Protein AF-A0A537U6H3-F1 (afdb_monomer)

Sequence (78 aa):
VVAFSVGEEELAGIDTKPLLGHLAAWNYFQSIKNPANEKFIKAWQAYTKNPKRVTNDPMEAHVIGFEMWVKAVEKVKS

Solvent-accessible surface area (backbone atoms only — not comparable to full-atom values): 5065 Å² total; per-residue (Å²): 136,91,76,88,85,79,48,54,58,62,51,73,76,52,86,56,77,87,52,70,88,66,86,85,88,71,98,49,60,79,84,56,88,48,75,68,49,54,52,49,53,52,51,50,20,60,74,69,71,31,92,83,63,72,58,32,43,72,58,52,52,48,56,53,54,49,52,53,49,52,53,55,57,55,65,74,73,113

Foldseek 3Di:
DDDDDDWPQNVVPDDCVVVPPPDDDAPDHLPDDDPVSVVVLVVVCVVVVHNPDDDGRVRVVVVVVVVVVVVVVVVVVD

Structure (mmCIF, N/CA/C/O backbone):
data_AF-A0A537U6H3-F1
#
_entry.id   AF-A0A537U6H3-F1
#
loop_
_atom_site.group_PDB
_atom_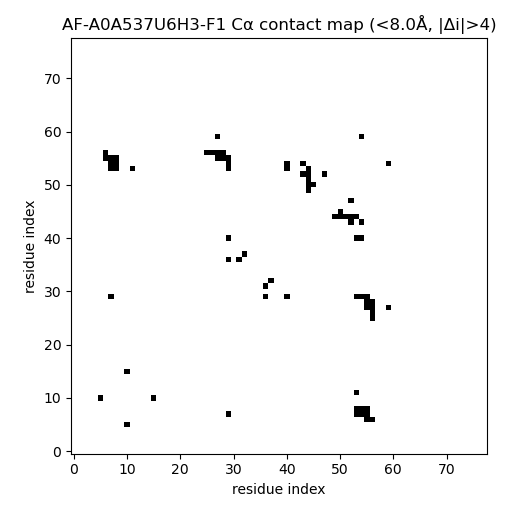site.id
_atom_site.type_symbol
_atom_site.label_atom_id
_atom_site.label_alt_id
_atom_site.label_comp_id
_atom_site.label_asym_id
_atom_site.label_entity_id
_atom_site.label_seq_id
_atom_site.pdbx_PDB_ins_code
_atom_site.Cartn_x
_atom_site.Cartn_y
_atom_site.Cartn_z
_atom_site.occupancy
_atom_site.B_iso_or_equiv
_atom_site.auth_seq_id
_atom_site.auth_comp_id
_atom_site.auth_asym_id
_atom_site.auth_atom_id
_atom_site.pdbx_PDB_model_num
ATOM 1 N N . VAL A 1 1 ? 18.556 -16.939 -5.058 1.00 49.97 1 VAL A N 1
ATOM 2 C CA . VAL A 1 1 ? 18.592 -15.809 -4.103 1.00 49.97 1 VAL A CA 1
ATOM 3 C C . VAL A 1 1 ? 17.498 -16.048 -3.084 1.00 49.97 1 VAL A C 1
ATOM 5 O O . VAL A 1 1 ? 16.354 -16.182 -3.489 1.00 49.97 1 VAL A O 1
ATOM 8 N N . VAL A 1 2 ? 17.848 -16.186 -1.807 1.00 46.44 2 VAL A N 1
ATOM 9 C CA . VAL A 1 2 ? 16.867 -16.180 -0.716 1.00 46.44 2 VAL A CA 1
ATOM 10 C C . VAL A 1 2 ? 16.937 -14.785 -0.112 1.00 46.44 2 VAL A C 1
ATOM 12 O O . VAL A 1 2 ? 17.872 -14.479 0.621 1.00 46.44 2 VAL A O 1
ATOM 15 N N . ALA A 1 3 ? 16.010 -13.917 -0.505 1.00 56.28 3 ALA A N 1
ATOM 16 C CA . ALA A 1 3 ? 15.843 -12.604 0.098 1.00 56.28 3 ALA A CA 1
ATOM 17 C C . ALA A 1 3 ? 14.574 -12.650 0.949 1.00 56.28 3 ALA A C 1
ATOM 19 O O . ALA A 1 3 ? 13.466 -12.760 0.428 1.00 56.28 3 ALA A O 1
ATOM 20 N N . PHE A 1 4 ? 14.761 -12.626 2.265 1.00 61.19 4 PHE A N 1
ATOM 21 C CA . PHE A 1 4 ? 13.684 -12.455 3.226 1.00 61.19 4 PHE A CA 1
ATOM 22 C C . PHE A 1 4 ? 13.378 -10.955 3.293 1.00 61.19 4 PHE A C 1
ATOM 24 O O . PHE A 1 4 ? 14.203 -10.200 3.794 1.00 61.19 4 PHE A O 1
ATOM 31 N N . SER A 1 5 ? 12.212 -10.539 2.789 1.00 69.50 5 SER A N 1
ATOM 32 C CA . SER A 1 5 ? 11.654 -9.182 2.931 1.00 69.50 5 SER A CA 1
ATOM 33 C C . SER A 1 5 ? 12.210 -8.089 1.995 1.00 69.50 5 SER A C 1
ATOM 35 O O . SER A 1 5 ? 12.859 -7.150 2.445 1.00 69.50 5 SER A O 1
ATOM 37 N N . VAL A 1 6 ? 11.895 -8.165 0.696 1.00 73.19 6 VAL A N 1
ATOM 38 C CA . VAL A 1 6 ? 12.009 -7.030 -0.249 1.00 73.19 6 VAL A CA 1
ATOM 39 C C . VAL A 1 6 ? 10.600 -6.625 -0.691 1.00 73.19 6 VAL A C 1
ATOM 41 O O . VAL A 1 6 ? 9.915 -7.431 -1.327 1.00 73.19 6 VAL A O 1
ATOM 44 N N . GLY A 1 7 ? 10.164 -5.417 -0.333 1.00 81.38 7 GLY A N 1
ATOM 45 C CA . GLY A 1 7 ? 8.873 -4.837 -0.704 1.00 81.38 7 GLY A CA 1
ATOM 46 C C . GLY A 1 7 ? 9.007 -3.728 -1.751 1.00 81.38 7 GLY A C 1
ATOM 47 O O . GLY A 1 7 ? 10.090 -3.447 -2.268 1.00 81.38 7 GLY A O 1
ATOM 48 N N . GLU A 1 8 ? 7.890 -3.086 -2.093 1.00 86.12 8 GLU A N 1
ATOM 49 C CA . GLU A 1 8 ? 7.833 -2.088 -3.166 1.00 86.12 8 GLU A CA 1
ATOM 50 C C . GLU A 1 8 ? 8.766 -0.890 -2.930 1.00 86.12 8 GLU A C 1
ATOM 52 O O . GLU A 1 8 ? 9.343 -0.363 -3.882 1.00 86.12 8 GLU A O 1
ATOM 57 N N . GLU A 1 9 ? 8.950 -0.481 -1.673 1.00 85.12 9 GLU A N 1
ATOM 58 C CA . GLU A 1 9 ? 9.851 0.616 -1.306 1.00 85.12 9 GLU A CA 1
ATOM 59 C C . GLU A 1 9 ? 11.326 0.269 -1.554 1.00 85.12 9 GLU A C 1
ATOM 61 O O . GLU A 1 9 ? 12.065 1.096 -2.088 1.00 85.12 9 GLU A O 1
ATOM 66 N N . GLU A 1 10 ? 11.755 -0.962 -1.264 1.00 80.25 10 GLU A N 1
ATOM 67 C CA . GLU A 1 10 ? 13.112 -1.416 -1.580 1.00 80.25 10 GLU A CA 1
ATOM 68 C C . GLU A 1 10 ? 13.322 -1.538 -3.100 1.00 80.25 10 GLU A C 1
ATOM 70 O O . GLU A 1 10 ? 14.391 -1.196 -3.614 1.00 80.25 10 GLU A O 1
ATOM 75 N N . LEU A 1 11 ? 12.291 -1.969 -3.839 1.00 86.25 11 LEU A N 1
ATOM 76 C CA . LEU A 1 11 ? 12.336 -2.084 -5.302 1.00 86.25 11 LEU A CA 1
ATOM 77 C C . LEU A 1 11 ? 12.422 -0.727 -6.010 1.00 86.25 11 LEU A C 1
ATOM 79 O O . LEU A 1 11 ? 13.000 -0.641 -7.093 1.00 86.25 11 LEU A O 1
ATOM 83 N N . ALA A 1 12 ? 11.884 0.337 -5.412 1.00 86.44 12 ALA A N 1
ATOM 84 C CA . ALA A 1 12 ? 11.928 1.679 -5.988 1.00 86.44 12 ALA A CA 1
ATOM 85 C C . ALA A 1 12 ? 13.361 2.244 -6.106 1.00 86.44 12 ALA A C 1
ATOM 87 O O . ALA A 1 12 ? 13.585 3.175 -6.881 1.00 86.44 12 ALA A O 1
ATOM 88 N N . GLY A 1 13 ? 14.322 1.695 -5.352 1.00 85.75 13 GLY A N 1
ATOM 89 C CA . GLY A 1 13 ? 15.712 2.154 -5.308 1.00 85.75 13 GLY A CA 1
ATOM 90 C C . GLY A 1 13 ? 16.705 1.392 -6.195 1.00 85.75 13 GLY A C 1
ATOM 91 O O . GLY A 1 13 ? 17.885 1.742 -6.182 1.00 85.75 13 GLY A O 1
ATOM 92 N N . ILE A 1 14 ? 16.283 0.360 -6.937 1.00 88.88 14 ILE A N 1
ATOM 93 C CA . ILE A 1 14 ? 17.192 -0.549 -7.666 1.00 88.88 14 ILE A CA 1
ATOM 94 C C . ILE A 1 14 ? 16.775 -0.778 -9.128 1.00 88.88 14 ILE A C 1
ATOM 96 O O . ILE A 1 14 ? 15.638 -0.513 -9.513 1.00 88.88 14 ILE A O 1
ATOM 100 N N . ASP A 1 15 ? 17.690 -1.303 -9.956 1.00 88.88 15 ASP A N 1
ATOM 101 C CA . ASP A 1 15 ? 17.327 -1.797 -11.292 1.00 88.88 15 ASP A CA 1
ATOM 102 C C . ASP A 1 15 ? 16.502 -3.082 -11.159 1.00 88.88 15 ASP A C 1
ATOM 104 O O . ASP A 1 15 ? 16.995 -4.124 -10.725 1.00 88.88 15 ASP A O 1
ATOM 108 N N . THR A 1 16 ? 15.229 -2.999 -11.536 1.00 90.00 16 THR A N 1
ATOM 109 C CA . THR A 1 16 ? 14.266 -4.095 -11.413 1.00 90.00 16 THR A CA 1
ATOM 110 C C . THR A 1 16 ? 14.219 -5.004 -12.640 1.00 90.00 16 THR A C 1
ATOM 112 O O . THR A 1 16 ? 13.562 -6.043 -12.583 1.00 90.00 16 THR A O 1
ATOM 115 N N . LYS A 1 17 ? 14.938 -4.698 -13.735 1.00 92.69 17 LYS A N 1
ATOM 116 C CA . LYS A 1 17 ? 14.965 -5.559 -14.937 1.00 92.69 17 LYS A CA 1
ATOM 117 C C . LYS A 1 17 ? 15.358 -7.013 -14.638 1.00 92.69 17 LYS A C 1
ATOM 119 O O . LYS A 1 17 ? 14.690 -7.900 -15.170 1.00 92.69 17 LYS A O 1
ATOM 124 N N . PRO A 1 18 ? 16.365 -7.302 -13.787 1.00 91.75 18 PRO A N 1
ATOM 125 C CA . PRO A 1 18 ? 16.733 -8.680 -13.459 1.00 91.75 18 PRO A CA 1
ATOM 126 C C . PRO A 1 18 ? 15.696 -9.413 -12.599 1.00 91.75 18 PRO A C 1
ATOM 128 O O . PRO A 1 18 ? 15.817 -10.616 -12.408 1.00 91.75 18 PRO A O 1
ATOM 131 N N . LEU A 1 19 ? 14.710 -8.699 -12.047 1.00 87.50 19 LEU A N 1
ATOM 132 C CA . LEU A 1 19 ? 13.703 -9.246 -11.136 1.00 87.50 19 LEU A CA 1
ATOM 133 C C . LEU A 1 19 ? 12.406 -9.638 -11.859 1.00 87.50 19 LEU A C 1
ATOM 135 O O . LEU A 1 19 ? 11.484 -10.163 -11.234 1.00 87.50 19 LEU A O 1
ATOM 139 N N . LEU A 1 20 ? 12.312 -9.399 -13.171 1.00 88.50 20 LEU A N 1
ATOM 140 C CA . LEU A 1 20 ? 11.162 -9.810 -13.972 1.00 88.50 20 LEU A CA 1
ATOM 141 C C . LEU A 1 20 ? 11.003 -11.338 -13.937 1.00 88.50 20 LEU A C 1
ATOM 143 O O . LEU A 1 20 ? 11.926 -12.082 -14.255 1.00 88.50 20 LEU A O 1
ATOM 147 N N . GLY A 1 21 ? 9.810 -11.798 -13.557 1.00 90.81 21 GLY A N 1
ATOM 148 C CA . GLY A 1 21 ? 9.495 -13.222 -13.402 1.00 90.81 21 GLY A CA 1
ATOM 149 C C . GLY A 1 21 ? 9.777 -13.793 -12.009 1.00 90.81 21 GLY A C 1
ATOM 150 O O . GLY A 1 21 ? 9.427 -14.945 -11.755 1.00 90.81 21 GLY A O 1
ATOM 151 N N . HIS A 1 22 ? 10.353 -13.014 -11.086 1.00 89.50 22 HIS A N 1
ATOM 152 C CA . HIS A 1 22 ? 10.463 -13.430 -9.689 1.00 89.50 22 HIS A CA 1
ATOM 153 C C . HIS A 1 22 ? 9.086 -13.433 -9.018 1.00 89.50 22 HIS A C 1
ATOM 155 O O . HIS A 1 22 ? 8.288 -12.511 -9.187 1.00 89.50 22 HIS A O 1
ATOM 161 N N . LEU A 1 23 ? 8.821 -14.476 -8.233 1.00 88.88 23 LEU A N 1
ATOM 162 C CA . LEU A 1 23 ? 7.598 -14.588 -7.447 1.00 88.88 23 LEU A CA 1
ATOM 163 C C . LEU A 1 23 ? 7.781 -13.889 -6.099 1.00 88.88 23 LEU A C 1
ATOM 165 O O . LEU A 1 23 ? 8.810 -14.050 -5.443 1.00 88.88 23 LEU A O 1
ATOM 169 N N . ALA A 1 24 ? 6.756 -13.151 -5.683 1.00 88.06 24 ALA A N 1
ATOM 170 C CA . ALA A 1 24 ? 6.657 -12.537 -4.367 1.00 88.06 24 ALA A CA 1
ATOM 171 C C . ALA A 1 24 ? 5.377 -13.023 -3.679 1.00 88.06 24 ALA A C 1
ATOM 173 O O . ALA A 1 24 ? 4.363 -13.249 -4.340 1.00 88.06 24 ALA A O 1
ATOM 174 N N . ALA A 1 25 ? 5.425 -13.169 -2.357 1.00 89.19 25 ALA A N 1
ATOM 175 C CA . ALA A 1 25 ? 4.284 -13.559 -1.538 1.00 89.19 25 ALA A CA 1
ATOM 176 C C . ALA A 1 25 ? 4.236 -12.673 -0.290 1.00 89.19 25 ALA A C 1
ATOM 178 O O . ALA A 1 25 ? 5.191 -12.654 0.484 1.00 89.19 25 ALA A O 1
ATOM 179 N N . TRP A 1 26 ? 3.129 -11.948 -0.134 1.00 88.44 26 TRP A N 1
ATOM 180 C CA . TRP A 1 26 ? 2.869 -10.972 0.926 1.00 88.44 26 TRP A CA 1
ATOM 181 C C . TRP A 1 26 ? 1.370 -10.957 1.248 1.00 88.44 26 TRP A C 1
ATOM 183 O O . TRP A 1 26 ? 0.570 -11.444 0.441 1.00 88.44 26 TRP A O 1
ATOM 193 N N . ASN A 1 27 ? 0.980 -10.417 2.406 1.00 90.50 27 ASN A N 1
ATOM 194 C CA . ASN A 1 27 ? -0.439 -10.276 2.761 1.00 90.50 27 ASN A CA 1
ATOM 195 C C . ASN A 1 27 ? -1.088 -9.108 2.006 1.00 90.50 27 ASN A C 1
ATOM 197 O O . ASN A 1 27 ? -2.291 -9.123 1.749 1.00 90.50 27 ASN A O 1
ATOM 201 N N . TYR A 1 28 ? -0.277 -8.132 1.609 1.00 93.81 28 TYR A N 1
ATOM 202 C CA . TYR A 1 28 ? -0.675 -6.956 0.864 1.00 93.81 28 TYR A CA 1
ATOM 203 C C . TYR A 1 28 ? 0.278 -6.686 -0.307 1.00 93.81 28 TYR A C 1
ATOM 205 O O . TYR A 1 28 ? 1.486 -6.891 -0.225 1.00 93.81 28 TYR A O 1
ATOM 213 N N . PHE A 1 29 ? -0.288 -6.165 -1.395 1.00 94.56 29 PHE A N 1
ATOM 214 C CA . PHE A 1 29 ? 0.452 -5.554 -2.493 1.00 94.56 29 PHE A CA 1
ATOM 215 C C . PHE A 1 29 ? -0.228 -4.246 -2.874 1.00 94.56 29 PHE A C 1
ATOM 217 O O . PHE A 1 29 ? -1.450 -4.211 -3.061 1.00 94.56 29 PHE A O 1
ATOM 224 N N . GLN A 1 30 ? 0.556 -3.193 -3.113 1.00 93.81 30 GLN A N 1
ATOM 225 C CA . GLN A 1 30 ? 0.008 -1.903 -3.537 1.00 93.81 30 GLN A CA 1
ATOM 226 C C . GLN A 1 30 ? -0.796 -2.003 -4.844 1.00 93.81 30 GLN A C 1
ATOM 228 O O . GLN A 1 30 ? -1.712 -1.220 -5.080 1.00 93.81 30 GLN A O 1
ATOM 233 N N . SER A 1 31 ? -0.486 -2.974 -5.702 1.00 94.69 31 SER A N 1
ATOM 234 C CA . SER A 1 31 ? -1.152 -3.174 -6.993 1.00 94.69 31 SER A CA 1
ATOM 235 C C . SER A 1 31 ? -2.567 -3.766 -6.903 1.00 94.69 31 SER A C 1
ATOM 237 O O . SER A 1 31 ? -3.260 -3.819 -7.925 1.00 94.69 31 SER A O 1
ATOM 239 N N . ILE A 1 32 ? -3.023 -4.198 -5.719 1.00 95.06 32 ILE A N 1
ATOM 240 C CA . ILE A 1 32 ? -4.366 -4.761 -5.530 1.00 95.06 32 ILE A CA 1
ATOM 241 C C . ILE A 1 32 ? -5.427 -3.704 -5.861 1.00 95.06 32 ILE A C 1
ATOM 243 O O . ILE A 1 32 ? -5.446 -2.607 -5.308 1.00 95.06 32 ILE A O 1
ATOM 247 N N . LYS A 1 33 ? -6.364 -4.042 -6.749 1.00 95.94 33 LYS A N 1
ATOM 248 C CA . LYS A 1 33 ? -7.412 -3.115 -7.190 1.00 95.94 33 LYS A CA 1
ATOM 249 C C . LYS A 1 33 ? -8.657 -3.251 -6.326 1.00 95.94 33 LYS A C 1
ATOM 251 O O . LYS A 1 33 ? -9.444 -4.175 -6.517 1.00 95.94 33 LYS A O 1
ATOM 256 N N . ASN A 1 34 ? -8.840 -2.325 -5.391 1.00 96.50 34 ASN A N 1
ATOM 257 C CA . ASN A 1 34 ? -10.095 -2.161 -4.664 1.00 96.50 34 ASN A CA 1
ATOM 258 C C . ASN A 1 34 ? -10.249 -0.712 -4.144 1.00 96.50 34 ASN A C 1
ATOM 260 O O . ASN A 1 34 ? -9.248 -0.002 -4.005 1.00 96.50 34 ASN A O 1
ATOM 264 N N . PRO A 1 35 ? -11.478 -0.269 -3.810 1.00 97.81 35 PR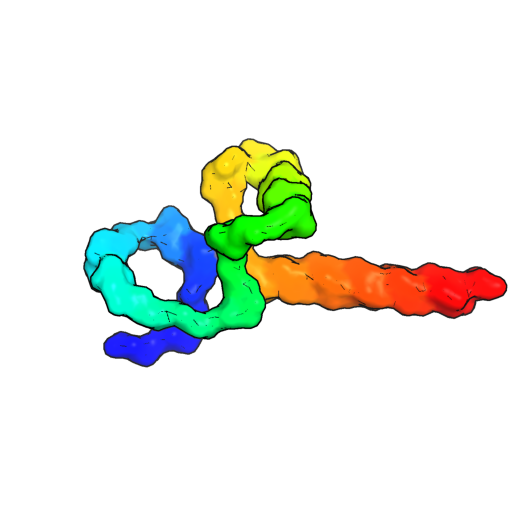O A N 1
ATOM 265 C CA . PRO A 1 35 ? -11.723 1.112 -3.384 1.00 97.81 35 PRO A CA 1
ATOM 266 C C . PRO A 1 35 ? -10.987 1.531 -2.101 1.00 97.81 35 PRO A C 1
ATOM 268 O O . PRO A 1 35 ? -10.619 2.697 -1.955 1.00 97.81 35 PRO A O 1
ATOM 271 N N . ALA A 1 36 ? -10.769 0.603 -1.162 1.00 95.12 36 ALA A N 1
ATOM 272 C CA . ALA A 1 36 ? -10.075 0.893 0.092 1.00 95.12 36 ALA A CA 1
ATOM 273 C C . ALA A 1 36 ? -8.586 1.176 -0.153 1.00 95.12 36 ALA A C 1
ATOM 275 O O . ALA A 1 36 ? -8.058 2.176 0.335 1.00 95.12 36 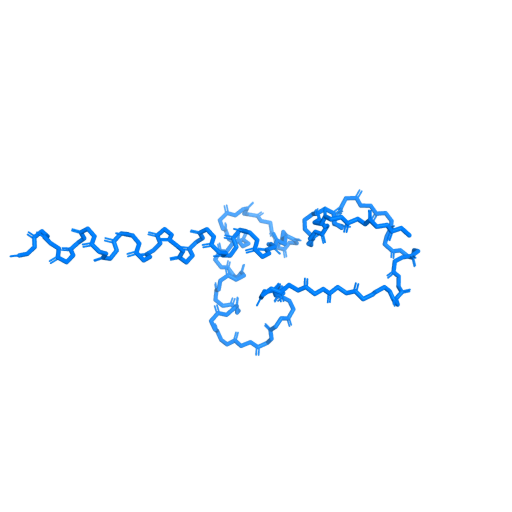ALA A O 1
ATOM 276 N N . ASN A 1 37 ? -7.944 0.356 -0.985 1.00 96.12 37 ASN A N 1
ATOM 277 C CA . ASN A 1 37 ? -6.550 0.516 -1.360 1.00 96.12 37 ASN A CA 1
ATOM 278 C C . ASN A 1 37 ? -6.329 1.790 -2.187 1.00 96.12 37 ASN A C 1
ATOM 280 O O . ASN A 1 37 ? -5.415 2.561 -1.916 1.00 96.12 37 ASN A O 1
ATOM 284 N N . GLU A 1 38 ? -7.217 2.096 -3.138 1.00 97.19 38 GLU A N 1
ATOM 285 C CA . GLU A 1 38 ? -7.140 3.353 -3.895 1.00 97.19 38 GLU A CA 1
ATOM 286 C C . GLU A 1 38 ? -7.203 4.588 -2.986 1.00 97.19 38 GLU A C 1
ATOM 288 O O . GLU A 1 38 ? -6.477 5.563 -3.198 1.00 97.19 38 GLU A O 1
ATOM 293 N N . LYS A 1 39 ? -8.066 4.559 -1.963 1.00 96.81 39 LYS A N 1
ATOM 294 C CA . LYS A 1 39 ? -8.154 5.629 -0.964 1.00 96.81 39 LYS A CA 1
ATOM 295 C C . LYS A 1 39 ? -6.872 5.719 -0.136 1.00 96.81 39 LYS A C 1
ATOM 297 O O . LYS A 1 39 ? -6.381 6.827 0.083 1.00 96.81 39 LYS A O 1
ATOM 302 N N . PHE A 1 40 ? -6.336 4.580 0.295 1.00 96.25 40 PHE A N 1
ATOM 303 C CA . PHE A 1 40 ? -5.093 4.510 1.056 1.00 96.25 40 PHE A CA 1
ATOM 304 C C . PHE A 1 40 ? -3.908 5.079 0.264 1.00 96.25 40 PHE A C 1
ATOM 306 O O . PHE A 1 40 ? -3.245 5.995 0.747 1.00 96.25 40 PHE A O 1
ATOM 313 N N . ILE A 1 41 ? -3.709 4.643 -0.984 1.00 96.81 41 ILE A N 1
ATOM 314 C CA . ILE A 1 41 ? -2.638 5.133 -1.866 1.00 96.81 41 ILE A CA 1
ATOM 315 C C . ILE A 1 41 ? -2.759 6.644 -2.087 1.00 96.81 41 ILE A C 1
ATOM 317 O O . ILE A 1 41 ? -1.767 7.363 -1.972 1.00 96.81 41 ILE A O 1
ATOM 321 N N . LYS A 1 42 ? -3.970 7.154 -2.350 1.00 97.00 42 LYS A N 1
ATOM 322 C CA . LYS A 1 42 ? -4.202 8.601 -2.508 1.00 97.00 42 LYS A CA 1
ATOM 323 C C . LYS A 1 42 ? -3.822 9.379 -1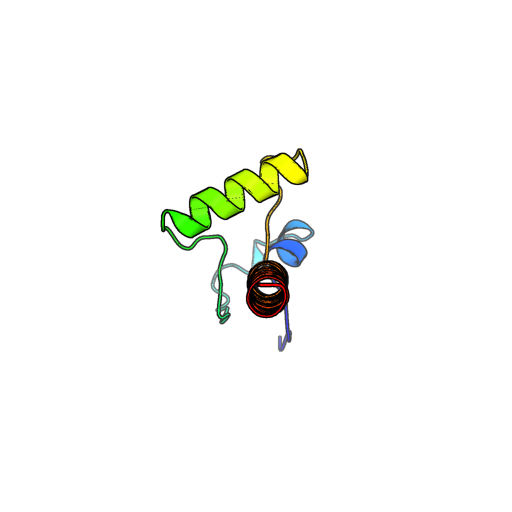.249 1.00 97.00 42 LYS A C 1
ATOM 325 O O . LYS A 1 42 ? -3.149 10.403 -1.349 1.00 97.00 42 LYS A O 1
ATOM 330 N N . ALA A 1 43 ? -4.231 8.900 -0.075 1.00 96.56 43 ALA A N 1
ATOM 331 C CA . ALA A 1 43 ? -3.883 9.529 1.196 1.00 96.56 43 ALA A CA 1
ATOM 332 C C . ALA A 1 43 ? -2.367 9.489 1.449 1.00 96.56 43 ALA A C 1
ATOM 334 O O . ALA A 1 43 ? -1.783 10.496 1.845 1.00 96.56 43 ALA A O 1
ATOM 335 N N . TRP A 1 44 ? -1.723 8.360 1.153 1.00 96.19 44 TRP A N 1
ATOM 336 C CA . TRP A 1 44 ? -0.284 8.174 1.307 1.00 96.19 4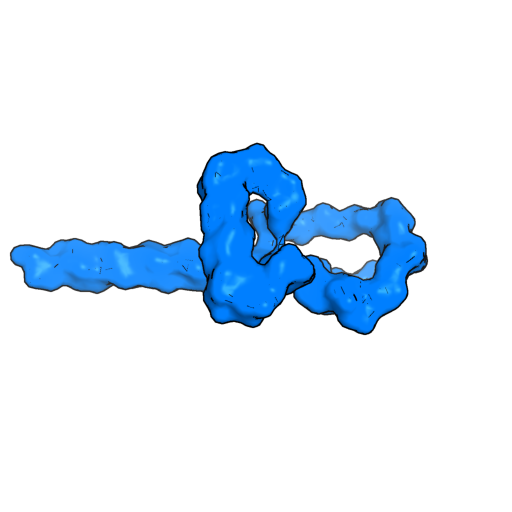4 TRP A CA 1
ATOM 337 C C . TRP A 1 44 ? 0.534 9.101 0.397 1.00 96.19 44 TRP A C 1
ATOM 339 O O . TRP A 1 44 ? 1.442 9.801 0.853 1.00 96.19 44 TRP A O 1
ATOM 349 N N . GLN A 1 45 ? 0.179 9.180 -0.884 1.00 96.94 45 GLN A N 1
ATOM 350 C CA . GLN A 1 45 ? 0.831 10.071 -1.846 1.00 96.94 45 GLN A CA 1
ATOM 351 C C . GLN A 1 45 ? 0.622 11.549 -1.496 1.00 96.94 45 GLN A C 1
ATOM 353 O O . GLN A 1 45 ? 1.542 12.354 -1.651 1.00 96.94 45 GLN A O 1
ATOM 358 N N . ALA A 1 46 ? -0.558 11.912 -0.978 1.00 97.94 46 ALA A N 1
ATOM 359 C CA . ALA A 1 46 ? -0.833 13.261 -0.489 1.00 97.94 46 ALA A CA 1
ATOM 360 C C . ALA A 1 46 ? -0.001 13.601 0.761 1.00 97.94 46 ALA A C 1
ATOM 362 O O . ALA A 1 46 ? 0.611 14.668 0.813 1.00 97.94 46 ALA A O 1
ATOM 363 N N . TYR A 1 47 ? 0.072 12.688 1.735 1.00 96.06 47 TYR A N 1
ATOM 364 C CA . TYR A 1 47 ? 0.867 12.845 2.957 1.00 96.06 47 TYR A CA 1
ATOM 365 C C . TYR A 1 47 ? 2.358 13.025 2.648 1.00 96.06 47 TYR A C 1
ATOM 367 O O . TYR A 1 47 ? 2.997 13.957 3.137 1.00 96.06 47 TYR A O 1
ATOM 375 N N . THR A 1 48 ? 2.898 12.172 1.779 1.00 96.00 48 THR A N 1
ATOM 376 C CA . THR A 1 48 ? 4.309 12.222 1.368 1.00 96.00 48 THR A CA 1
ATOM 377 C C . THR A 1 48 ? 4.608 13.300 0.333 1.00 96.00 48 THR A C 1
ATOM 379 O O . THR A 1 48 ? 5.775 13.542 0.025 1.00 96.00 48 THR A O 1
ATOM 382 N N . LYS A 1 49 ? 3.572 13.964 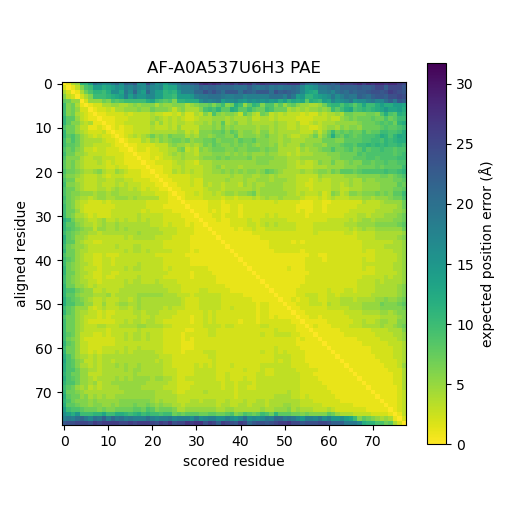-0.199 1.00 97.44 49 LYS A N 1
ATOM 383 C CA . LYS A 1 49 ? 3.664 14.972 -1.266 1.00 97.44 49 LYS A CA 1
ATOM 384 C C . LYS A 1 49 ? 4.398 14.448 -2.503 1.00 97.44 49 LYS A C 1
ATOM 386 O O . LYS A 1 49 ? 5.096 15.197 -3.186 1.00 97.44 49 LYS A O 1
ATOM 391 N N . ASN A 1 50 ? 4.254 13.156 -2.788 1.00 95.19 50 ASN A N 1
ATOM 392 C CA . ASN A 1 50 ? 4.942 12.496 -3.886 1.00 95.19 50 ASN A CA 1
ATOM 393 C C . ASN A 1 50 ? 4.000 11.495 -4.583 1.00 95.19 50 ASN A C 1
ATOM 395 O O . ASN A 1 50 ? 3.732 10.424 -4.038 1.00 95.19 50 ASN A O 1
ATOM 399 N N . PRO A 1 51 ? 3.545 11.789 -5.817 1.00 94.25 51 PRO A N 1
ATOM 400 C CA . PRO A 1 51 ? 2.618 10.925 -6.552 1.00 94.25 51 PRO A CA 1
ATOM 401 C C . PRO A 1 51 ? 3.248 9.607 -7.024 1.00 94.25 51 PRO A C 1
ATOM 403 O O . PRO A 1 51 ? 2.544 8.731 -7.514 1.00 94.25 51 PRO A O 1
ATOM 406 N N . LYS A 1 52 ? 4.573 9.463 -6.917 1.00 93.12 52 LYS A N 1
ATOM 407 C CA . LYS A 1 52 ? 5.304 8.235 -7.255 1.00 93.12 52 LYS A CA 1
ATOM 408 C C . LYS A 1 52 ? 5.674 7.412 -6.024 1.00 93.12 52 LYS A C 1
ATOM 410 O O . LYS A 1 52 ? 6.270 6.351 -6.181 1.00 93.12 52 LYS A O 1
ATOM 415 N N . ARG A 1 53 ? 5.385 7.905 -4.815 1.00 94.19 53 ARG A N 1
ATOM 416 C CA . ARG A 1 53 ? 5.712 7.191 -3.582 1.00 94.19 53 ARG A CA 1
ATOM 417 C C . ARG A 1 53 ? 4.894 5.913 -3.505 1.00 94.19 53 ARG A C 1
ATOM 419 O O . ARG A 1 53 ? 3.693 5.942 -3.794 1.00 94.19 53 ARG A O 1
ATOM 426 N N . VAL A 1 54 ? 5.555 4.827 -3.125 1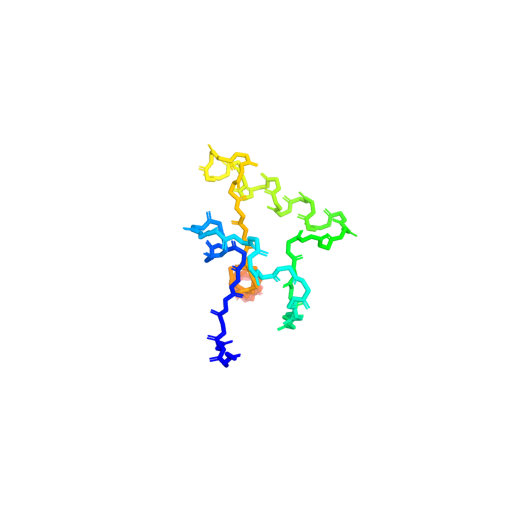.00 94.44 54 VAL A N 1
ATOM 427 C CA . VAL A 1 54 ? 4.910 3.537 -2.938 1.00 94.44 54 VAL A CA 1
ATOM 428 C C . VAL A 1 54 ? 4.753 3.240 -1.446 1.00 94.44 54 VAL A C 1
ATOM 430 O O . VAL A 1 54 ? 5.231 3.974 -0.586 1.00 94.44 54 VAL A O 1
ATOM 433 N N .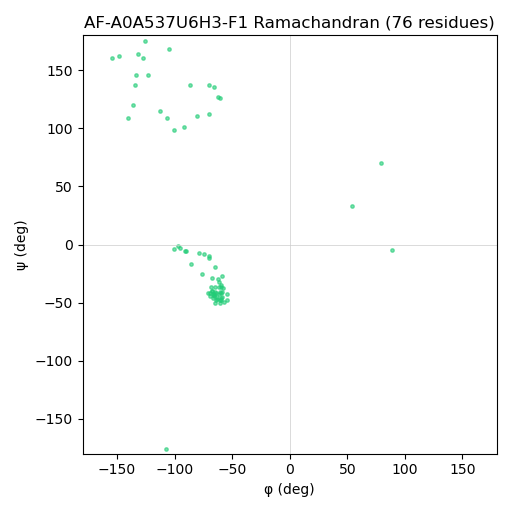 THR A 1 55 ? 3.980 2.224 -1.123 1.00 93.38 55 THR A N 1
ATOM 434 C CA . THR A 1 55 ? 3.855 1.637 0.209 1.00 93.38 55 THR A CA 1
ATOM 435 C C . THR A 1 55 ? 4.097 0.143 0.068 1.00 93.38 55 THR A C 1
ATOM 437 O O . THR A 1 55 ? 3.974 -0.397 -1.030 1.00 93.38 55 THR A O 1
ATOM 440 N N . ASN A 1 56 ? 4.426 -0.518 1.169 1.00 92.75 56 ASN A N 1
ATOM 441 C CA . ASN A 1 56 ? 4.610 -1.964 1.228 1.00 92.75 56 ASN A CA 1
ATOM 442 C C . ASN A 1 56 ? 3.722 -2.580 2.324 1.00 92.75 56 ASN A C 1
ATOM 444 O O . ASN A 1 56 ? 3.029 -1.869 3.058 1.00 92.75 56 ASN A O 1
ATOM 448 N N . ASP A 1 57 ? 3.737 -3.908 2.405 1.00 92.75 57 ASP A N 1
ATOM 449 C CA . ASP A 1 57 ? 2.954 -4.708 3.355 1.00 92.75 57 ASP A CA 1
ATOM 450 C C . ASP A 1 57 ? 3.167 -4.307 4.833 1.00 92.75 57 ASP A C 1
ATOM 452 O O . ASP A 1 57 ? 2.175 -4.009 5.499 1.00 92.75 57 ASP A O 1
ATOM 456 N N . PRO A 1 58 ? 4.403 -4.138 5.351 1.00 92.12 58 PRO A N 1
ATOM 457 C CA . PRO A 1 58 ? 4.600 -3.684 6.731 1.00 92.12 58 PRO A CA 1
ATOM 458 C C . PRO A 1 58 ? 4.016 -2.298 7.030 1.00 92.12 58 PRO A C 1
ATOM 460 O O . PRO A 1 58 ? 3.517 -2.055 8.131 1.00 92.12 58 PRO A O 1
ATOM 463 N N . MET A 1 59 ? 4.084 -1.372 6.069 1.00 93.56 59 MET A N 1
ATOM 464 C CA . MET A 1 59 ? 3.527 -0.029 6.231 1.00 93.56 59 MET A CA 1
ATOM 465 C C . MET A 1 59 ? 1.997 -0.053 6.277 1.00 93.56 59 MET A C 1
ATOM 467 O O . MET A 1 59 ? 1.405 0.631 7.112 1.00 93.56 59 MET A O 1
ATOM 471 N N . GLU A 1 60 ? 1.358 -0.850 5.420 1.00 95.38 60 GLU A N 1
ATOM 472 C CA . GLU A 1 60 ? -0.095 -1.051 5.438 1.00 95.38 60 GLU A CA 1
ATOM 473 C C . GLU A 1 60 ? -0.551 -1.698 6.753 1.00 95.38 60 GLU A C 1
ATOM 475 O O . GLU A 1 60 ? -1.435 -1.161 7.433 1.00 95.38 60 GLU A O 1
ATOM 480 N N . ALA A 1 61 ? 0.145 -2.752 7.186 1.00 94.44 61 ALA A N 1
ATOM 481 C CA . ALA A 1 61 ? -0.148 -3.445 8.432 1.00 94.44 61 ALA A CA 1
ATOM 482 C C . ALA A 1 61 ? -0.033 -2.507 9.644 1.00 94.44 61 ALA A C 1
ATOM 484 O O . ALA A 1 61 ? -0.835 -2.587 10.579 1.00 94.44 61 ALA A O 1
ATOM 485 N N . HIS A 1 62 ? 0.930 -1.577 9.626 1.00 95.38 62 HIS A N 1
ATOM 486 C CA . HIS A 1 62 ? 1.077 -0.576 10.679 1.00 95.38 62 HIS A CA 1
ATOM 487 C C . HIS A 1 62 ? -0.103 0.403 10.724 1.00 95.38 62 HIS A C 1
ATOM 489 O O . HIS A 1 62 ? -0.616 0.689 11.807 1.00 95.38 62 HIS A O 1
ATOM 495 N N . VAL A 1 63 ? -0.567 0.888 9.567 1.00 94.12 63 VAL A N 1
ATOM 496 C CA . VAL A 1 63 ? -1.721 1.801 9.482 1.00 94.12 63 VAL A CA 1
ATOM 497 C C . VAL A 1 63 ? -2.976 1.135 10.041 1.00 94.12 63 VAL A C 1
ATOM 499 O O . VAL A 1 63 ? -3.648 1.721 10.893 1.00 94.12 63 VAL A O 1
ATOM 502 N N . ILE A 1 64 ? -3.252 -0.106 9.634 1.00 94.69 64 ILE A N 1
ATOM 503 C CA . ILE A 1 64 ? -4.409 -0.864 10.126 1.00 94.69 64 ILE A CA 1
ATOM 504 C C . ILE A 1 64 ? -4.278 -1.147 11.622 1.00 94.69 64 ILE A C 1
ATOM 506 O O . ILE A 1 64 ? -5.204 -0.876 12.388 1.00 94.69 64 ILE A O 1
ATOM 510 N N . GLY A 1 65 ? -3.130 -1.671 12.055 1.00 96.44 65 GLY A N 1
ATOM 511 C CA . GLY A 1 65 ? -2.902 -2.040 13.450 1.00 96.44 65 GLY A CA 1
ATOM 512 C C . GLY A 1 65 ? -3.030 -0.848 14.398 1.00 96.44 65 GLY A C 1
ATOM 513 O O . GLY A 1 65 ? -3.649 -0.960 15.459 1.00 96.44 65 GLY A O 1
ATOM 514 N N . PHE A 1 66 ? -2.511 0.315 13.999 1.00 96.75 66 PHE A N 1
ATOM 515 C CA . PHE A 1 66 ? -2.623 1.528 14.799 1.00 96.75 66 PHE A CA 1
ATOM 516 C C . PHE A 1 66 ? -4.055 2.076 14.820 1.00 96.75 66 PHE A C 1
ATOM 518 O O . PHE A 1 66 ? -4.549 2.434 15.889 1.00 96.75 66 PHE A O 1
ATOM 525 N N . GLU A 1 67 ? -4.766 2.077 13.686 1.00 95.62 67 GLU A N 1
ATOM 526 C CA . GLU A 1 67 ? -6.183 2.468 13.639 1.00 95.62 67 GLU A CA 1
ATOM 527 C C . GLU A 1 67 ? -7.047 1.571 14.542 1.00 95.62 67 GLU A C 1
ATOM 529 O O . GLU A 1 67 ? -7.911 2.062 15.275 1.00 95.62 67 GLU A O 1
ATOM 534 N N . MET A 1 68 ? -6.796 0.259 14.540 1.00 96.81 68 MET A N 1
ATOM 535 C CA . MET A 1 68 ? -7.472 -0.688 15.429 1.00 96.81 68 MET A CA 1
ATOM 536 C C . MET A 1 68 ? -7.198 -0.383 16.905 1.00 96.81 68 MET A C 1
ATOM 538 O O . MET A 1 68 ? -8.127 -0.409 17.716 1.00 96.81 68 MET A O 1
ATOM 542 N N . TRP A 1 69 ? -5.951 -0.064 17.257 1.00 97.19 69 TRP A N 1
ATOM 543 C CA . TRP A 1 69 ? -5.591 0.318 18.620 1.00 97.19 69 TRP A CA 1
ATOM 544 C C . TRP A 1 69 ? -6.288 1.613 19.061 1.00 97.19 69 TRP A C 1
ATOM 546 O O . TRP A 1 69 ? -6.874 1.643 20.144 1.00 97.19 69 TRP A O 1
ATOM 556 N N . VAL A 1 70 ? -6.307 2.651 18.214 1.00 97.00 70 VAL A N 1
ATOM 557 C CA . VAL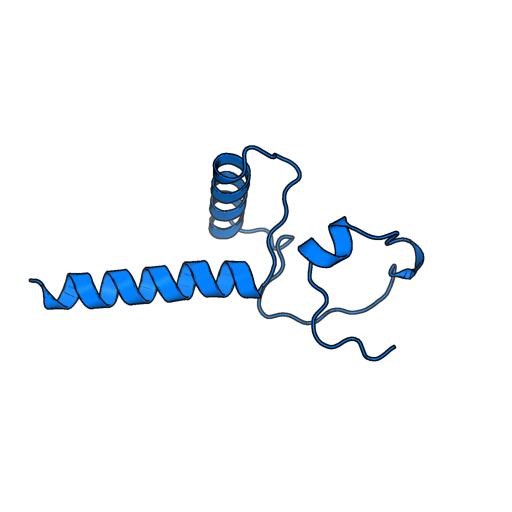 A 1 70 ? -7.014 3.915 18.500 1.00 97.00 70 VAL A CA 1
ATOM 558 C C . VAL A 1 70 ? -8.493 3.651 18.781 1.00 97.00 70 VAL A C 1
ATOM 560 O O . VAL A 1 70 ? -8.997 4.059 19.828 1.00 97.00 70 VAL A O 1
ATOM 563 N N . LYS A 1 71 ? -9.169 2.885 17.914 1.00 96.25 71 LYS A N 1
ATOM 564 C CA . LYS A 1 71 ? -10.583 2.516 18.100 1.00 96.25 71 LYS A CA 1
ATOM 565 C C . LYS A 1 71 ? -10.829 1.769 19.413 1.00 96.25 71 LYS A C 1
ATOM 567 O O . LYS A 1 71 ? -11.857 1.976 20.055 1.00 96.25 71 LYS A O 1
ATOM 572 N N . ALA A 1 72 ? -9.904 0.901 19.827 1.00 96.81 72 ALA A N 1
ATOM 573 C CA . ALA A 1 72 ? -10.008 0.187 21.098 1.00 96.81 72 ALA A CA 1
ATOM 574 C C . ALA A 1 72 ? -9.909 1.141 22.302 1.00 96.81 72 ALA A C 1
ATOM 576 O O . ALA A 1 72 ? -10.698 1.021 23.238 1.00 96.81 72 ALA A O 1
ATOM 577 N N . VAL A 1 73 ? -8.987 2.110 22.259 1.00 97.19 73 VAL A N 1
ATOM 578 C CA . VAL A 1 73 ? -8.819 3.128 23.311 1.00 97.19 73 VAL A CA 1
ATOM 579 C C . VAL A 1 73 ? -10.018 4.078 23.378 1.00 97.19 73 VAL A C 1
ATOM 581 O O . VAL A 1 73 ? -10.457 4.435 24.469 1.00 97.19 73 VAL A O 1
ATOM 584 N N . GLU A 1 74 ? -10.575 4.483 22.238 1.00 96.94 74 GLU A N 1
ATOM 585 C CA . GLU A 1 74 ? -11.766 5.340 22.188 1.00 96.94 74 GLU A CA 1
ATOM 586 C C . GLU A 1 74 ? -12.998 4.642 22.771 1.00 96.94 74 GLU A C 1
ATOM 588 O O . GLU A 1 74 ? -13.742 5.251 23.538 1.00 96.94 74 GLU A O 1
ATOM 593 N N . LYS A 1 75 ? -13.173 3.347 22.484 1.00 95.94 75 LYS A N 1
ATOM 594 C CA . LYS A 1 75 ? -14.305 2.552 22.977 1.00 95.94 75 LYS A CA 1
ATOM 595 C C . LYS A 1 75 ? -14.354 2.423 24.504 1.00 95.94 75 LYS A C 1
ATOM 597 O O . LYS A 1 75 ? -15.435 2.253 25.050 1.00 95.94 75 LYS A O 1
ATOM 602 N N . VAL A 1 76 ? -13.212 2.457 25.191 1.00 94.88 76 VAL A N 1
ATOM 603 C CA . VAL A 1 76 ? -13.161 2.344 26.664 1.00 94.88 76 VAL A CA 1
ATOM 604 C C . VAL A 1 76 ? -13.220 3.698 27.380 1.00 94.88 76 VAL A C 1
ATOM 606 O O . VAL A 1 76 ? -13.253 3.731 28.606 1.00 94.88 76 VAL A O 1
ATOM 609 N N . LYS A 1 77 ? -13.198 4.814 26.636 1.00 81.62 77 LYS A N 1
ATOM 610 C CA . LYS A 1 77 ? -13.337 6.174 27.187 1.00 81.62 77 LYS A CA 1
ATOM 611 C C . LYS A 1 77 ? -14.792 6.629 27.351 1.00 81.62 77 LYS A C 1
ATOM 613 O O . LYS A 1 77 ? -15.013 7.625 28.036 1.00 81.62 77 LYS A O 1
ATOM 618 N N . SER A 1 78 ? -15.740 5.951 26.705 1.00 57.72 78 SER A N 1
ATOM 619 C CA . SER A 1 78 ? -17.192 6.144 26.859 1.00 57.72 78 SER A CA 1
ATOM 620 C C . SER A 1 78 ? -17.748 5.308 28.000 1.00 57.72 78 SER A C 1
ATOM 622 O O . SER A 1 78 ? -18.624 5.825 28.722 1.00 57.72 78 SER A O 1
#

Radius of gyration: 15.52 Å; Cα contacts (8 Å, |Δi|>4): 38; chains: 1; bounding box: 36×31×42 Å

Mean predicted aligned error: 4.85 Å

pLDDT: mean 90.04, std 10.85, range [46.44, 97.94]

Secondary structure (DSSP, 8-state):
---S---HHHHTTS--GGGTT-----S--TT--SHHHHHHHHHHHHHHT-TT----HHHHHHHHHHHHHHHHHHHTT-